Protein AF-K1PP61-F1 (afdb_monomer)

Organism: Magallana gigas (NCBI:txid29159)

Radius of gyration: 20.69 Å; Cα contacts (8 Å, |Δi|>4): 89; chains: 1; bounding box: 78×55×38 Å

Solvent-accessible surface area (backbone atoms only — not comparable to full-atom values): 9687 Å² total; per-residue (Å²): 142,82,86,80,78,85,80,79,80,76,92,74,83,92,71,83,52,88,58,49,61,60,56,69,69,55,78,74,72,46,98,93,46,79,80,86,87,80,89,86,78,63,92,48,82,70,41,48,58,53,51,51,51,52,50,51,47,38,72,69,54,80,42,80,94,59,85,86,86,51,72,68,56,52,52,50,48,19,65,56,58,19,40,95,85,48,82,72,66,98,77,71,60,77,62,45,66,58,20,34,71,44,30,58,27,52,76,70,74,41,77,60,54,68,77,57,44,54,51,49,51,50,37,52,53,47,43,53,49,54,52,52,53,54,49,54,52,51,54,50,53,52,55,55,57,60,67,70,67,75,83,124

Structure (mmCIF, N/CA/C/O backbone):
data_AF-K1PP61-F1
#
_entry.id   AF-K1PP61-F1
#
loop_
_atom_site.group_PDB
_atom_site.id
_atom_site.type_symbol
_atom_site.label_atom_id
_atom_site.label_alt_id
_atom_site.label_comp_id
_atom_site.label_asym_id
_atom_site.label_entity_id
_atom_site.label_seq_id
_atom_site.pdbx_PDB_ins_code
_atom_site.Cartn_x
_atom_site.Cartn_y
_atom_site.Cartn_z
_atom_site.occupancy
_atom_site.B_iso_or_equiv
_atom_site.auth_seq_id
_atom_site.auth_comp_id
_atom_site.auth_asym_id
_atom_site.auth_atom_id
_atom_site.pdbx_PDB_model_num
ATOM 1 N N . MET A 1 1 ? -33.887 41.206 0.320 1.00 40.81 1 MET A N 1
ATOM 2 C CA . MET A 1 1 ? -32.995 40.182 0.906 1.00 40.81 1 MET A CA 1
ATOM 3 C C . MET A 1 1 ? -33.702 38.842 0.826 1.00 40.81 1 MET A C 1
ATOM 5 O O . MET A 1 1 ? -34.726 38.738 1.470 1.00 40.81 1 MET A O 1
ATOM 9 N N . SER A 1 2 ? -33.185 37.881 0.050 1.00 37.81 2 SER A N 1
ATOM 10 C CA . SER A 1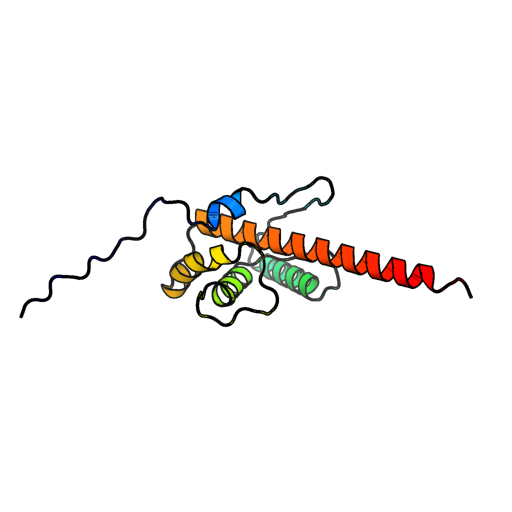 2 ? -33.476 36.438 0.167 1.00 37.81 2 SER A CA 1
ATOM 11 C C . SER A 1 2 ? -32.382 35.677 -0.589 1.00 37.81 2 SER A C 1
ATOM 13 O O . SER A 1 2 ? -32.338 35.719 -1.816 1.00 37.81 2 SER A O 1
ATOM 15 N N . LYS A 1 3 ? -31.447 35.041 0.130 1.00 38.72 3 LYS A N 1
ATOM 16 C CA . LYS A 1 3 ? -30.422 34.159 -0.456 1.00 38.72 3 LYS A CA 1
ATOM 17 C C . LYS A 1 3 ? -31.061 32.796 -0.730 1.00 38.72 3 LYS A C 1
ATOM 19 O O . LYS A 1 3 ? -31.388 32.083 0.212 1.00 38.72 3 LYS A O 1
ATOM 24 N N . ALA A 1 4 ? -31.228 32.442 -2.003 1.00 39.53 4 ALA A N 1
ATOM 25 C CA . ALA A 1 4 ? -31.628 31.098 -2.412 1.00 39.53 4 ALA A CA 1
ATOM 26 C C . ALA A 1 4 ? -30.452 30.115 -2.259 1.00 39.53 4 ALA A C 1
ATOM 28 O O . ALA A 1 4 ? -29.295 30.457 -2.510 1.00 39.53 4 ALA A O 1
ATOM 29 N N . GLY A 1 5 ? -30.773 28.919 -1.766 1.00 34.34 5 GLY A N 1
ATOM 30 C CA . GLY A 1 5 ? -29.860 27.972 -1.136 1.00 34.34 5 GLY A CA 1
ATOM 31 C C . GLY A 1 5 ? -28.752 27.397 -2.018 1.00 34.34 5 GLY A C 1
ATOM 32 O O . GLY A 1 5 ? -28.915 27.132 -3.209 1.00 34.34 5 GLY A O 1
ATOM 33 N N . LYS A 1 6 ? -27.609 27.135 -1.373 1.00 36.28 6 LYS A N 1
ATOM 34 C CA . LYS A 1 6 ? -26.536 26.295 -1.908 1.00 36.28 6 LYS A CA 1
ATOM 35 C C . LYS A 1 6 ? -27.061 24.868 -2.052 1.00 36.28 6 LYS A C 1
ATOM 37 O O . LYS A 1 6 ? -27.301 24.181 -1.064 1.00 36.28 6 LYS A O 1
ATOM 42 N N . ARG A 1 7 ? -27.199 24.425 -3.298 1.00 34.81 7 ARG A N 1
ATOM 43 C CA . ARG A 1 7 ? -27.424 23.028 -3.665 1.00 34.81 7 ARG A CA 1
ATOM 44 C C . ARG A 1 7 ? -26.203 22.216 -3.218 1.00 34.81 7 ARG A C 1
ATOM 46 O O . ARG A 1 7 ? -25.135 22.327 -3.817 1.00 34.81 7 ARG A O 1
ATOM 53 N N . VAL A 1 8 ? -26.349 21.442 -2.146 1.00 39.75 8 VAL A N 1
ATOM 54 C CA . VAL A 1 8 ? -25.378 20.412 -1.762 1.00 39.75 8 VAL A CA 1
ATOM 55 C C . VAL A 1 8 ? -25.426 19.349 -2.854 1.00 39.75 8 VAL A C 1
ATOM 57 O O . VAL A 1 8 ? -26.457 18.715 -3.072 1.00 39.75 8 VAL A O 1
ATOM 60 N N . LYS A 1 9 ? -24.336 19.212 -3.610 1.00 35.50 9 LYS A N 1
ATOM 61 C CA . LYS A 1 9 ? -24.192 18.136 -4.587 1.00 35.50 9 LYS A CA 1
ATOM 62 C C . LYS A 1 9 ? -23.874 16.870 -3.802 1.00 35.50 9 LYS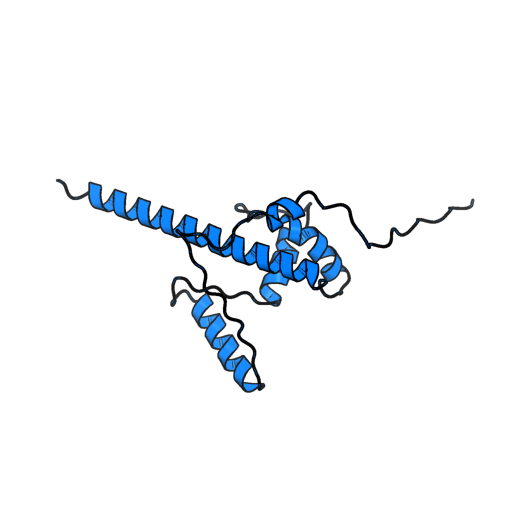 A C 1
ATOM 64 O O . LYS A 1 9 ? -22.759 16.721 -3.316 1.00 35.50 9 LYS A O 1
ATOM 69 N N . SER A 1 10 ? -24.878 16.008 -3.643 1.00 37.81 10 SER A N 1
ATOM 70 C CA . SER A 1 10 ? -24.708 14.666 -3.095 1.00 37.81 10 SER A CA 1
ATOM 71 C C . SER A 1 10 ? -23.651 13.935 -3.920 1.00 37.81 10 SER A C 1
ATOM 73 O O . SER A 1 10 ? -23.779 13.802 -5.141 1.00 37.81 10 SER A O 1
ATOM 75 N N . GLY A 1 11 ? -22.575 13.527 -3.255 1.00 46.34 11 GLY A N 1
ATOM 76 C CA . GLY A 1 11 ? -21.515 12.726 -3.840 1.00 46.34 11 GLY A CA 1
ATOM 77 C C . GLY A 1 11 ? -22.003 11.303 -4.051 1.00 46.34 11 GLY A C 1
ATOM 78 O O . GLY A 1 11 ? -21.856 10.458 -3.180 1.00 46.34 11 GLY A O 1
ATOM 79 N N . SER A 1 12 ? -22.589 11.036 -5.211 1.00 39.56 12 SER A N 1
ATOM 80 C CA . SER A 1 12 ? -22.778 9.675 -5.698 1.00 39.56 12 SER A CA 1
ATOM 81 C C . SER A 1 12 ? -22.914 9.676 -7.220 1.00 39.56 12 SER A C 1
ATOM 83 O O . SER A 1 12 ? -23.885 10.175 -7.780 1.00 39.56 12 SER A O 1
ATOM 85 N N . GLY A 1 13 ? -21.920 9.084 -7.889 1.00 38.28 13 GLY A N 1
ATOM 86 C CA . GLY A 1 13 ? -22.107 8.471 -9.203 1.00 38.28 13 GLY A CA 1
ATOM 87 C C . GLY A 1 13 ? -21.427 9.133 -10.404 1.00 38.28 13 GLY A C 1
ATOM 88 O O . GLY A 1 13 ? -21.892 10.138 -10.925 1.00 38.28 13 GLY A O 1
ATOM 89 N N . GLN A 1 14 ? -20.422 8.417 -10.918 1.00 41.84 14 GLN A N 1
ATOM 90 C CA . GLN A 1 14 ? -20.316 8.041 -12.336 1.00 41.84 14 GLN A CA 1
ATOM 91 C C . GLN A 1 14 ? -19.958 9.150 -13.338 1.00 41.84 14 GLN A C 1
ATOM 93 O O . GLN A 1 14 ? -20.782 9.699 -14.060 1.00 41.84 14 GLN A O 1
ATOM 98 N N . GLY A 1 15 ? -18.652 9.377 -13.437 1.00 39.31 15 GLY A N 1
ATOM 99 C CA . GLY A 1 15 ? -17.967 9.986 -14.572 1.00 39.31 15 GLY A CA 1
ATOM 100 C C . GLY A 1 15 ? -16.480 9.789 -14.321 1.00 39.31 15 GLY A C 1
ATOM 101 O O . GLY A 1 15 ? -15.928 10.510 -13.495 1.00 39.31 15 GLY A O 1
ATOM 102 N N . GLY A 1 16 ? -15.891 8.743 -14.916 1.00 54.03 16 GLY A N 1
ATOM 103 C CA . GLY A 1 16 ? -14.568 8.216 -14.557 1.00 54.03 16 GLY A CA 1
ATOM 104 C C . GLY A 1 16 ? -13.549 9.332 -14.368 1.00 54.03 16 GLY A C 1
ATOM 105 O O . GLY A 1 16 ? -13.215 10.049 -15.315 1.00 54.03 16 GLY A O 1
ATOM 106 N N . ALA A 1 17 ? -13.103 9.519 -13.128 1.00 71.44 17 ALA A N 1
ATOM 107 C CA . ALA A 1 17 ? -12.110 10.533 -12.835 1.00 71.44 17 ALA A CA 1
ATOM 108 C C . ALA A 1 17 ? -10.857 10.219 -13.664 1.00 71.44 17 ALA A C 1
ATOM 110 O O . ALA A 1 17 ? -10.505 9.053 -13.834 1.00 71.44 17 ALA A O 1
ATOM 111 N N . LYS A 1 18 ? -10.187 11.242 -14.207 1.00 86.12 18 LYS A N 1
ATOM 112 C CA . LYS A 1 18 ? -9.067 11.056 -15.154 1.00 86.12 18 LYS A CA 1
ATOM 113 C C . LYS A 1 18 ? -7.958 10.129 -14.628 1.00 86.12 18 LYS A C 1
ATOM 115 O O . LYS A 1 18 ? -7.251 9.528 -15.428 1.00 86.12 18 LYS A O 1
ATOM 120 N N . TRP A 1 19 ? -7.827 9.999 -13.307 1.00 91.50 19 TRP A N 1
ATOM 121 C CA . TRP A 1 19 ? -6.869 9.118 -12.638 1.00 91.50 19 TRP A CA 1
ATOM 122 C C . TRP A 1 19 ? -7.285 7.638 -12.600 1.00 91.50 19 TRP A C 1
ATOM 124 O O . TRP A 1 19 ? -6.431 6.760 -12.492 1.00 91.50 19 TRP A O 1
ATOM 134 N N . GLU A 1 20 ? -8.583 7.342 -12.694 1.00 93.81 20 GLU A N 1
ATOM 135 C CA . GLU A 1 20 ? -9.139 6.020 -12.402 1.00 93.81 20 GLU A CA 1
ATOM 136 C C . GLU A 1 20 ? -8.802 4.995 -13.484 1.00 93.81 20 GLU A C 1
ATOM 138 O O . GLU A 1 20 ? -8.280 3.926 -13.177 1.00 93.81 20 GLU A O 1
ATOM 143 N N . GLN A 1 21 ? -9.067 5.316 -14.754 1.00 94.38 21 GLN A N 1
ATOM 144 C CA . GLN A 1 21 ? -8.817 4.384 -15.859 1.00 94.38 21 GLN A CA 1
ATOM 145 C C . GLN A 1 21 ? -7.332 3.998 -15.982 1.00 94.38 21 GLN A C 1
ATOM 147 O O . GLN A 1 21 ? -7.053 2.803 -16.068 1.00 94.38 21 GLN A O 1
ATOM 152 N N . PRO A 1 22 ? -6.364 4.936 -15.899 1.00 95.19 22 PRO A N 1
ATOM 153 C CA . PRO A 1 22 ? -4.945 4.582 -15.868 1.00 95.19 22 PRO A CA 1
ATOM 154 C C . PRO A 1 22 ? -4.569 3.651 -14.707 1.00 95.19 22 PRO A C 1
ATOM 156 O O . PRO A 1 22 ? -3.835 2.690 -14.918 1.00 95.19 22 PRO A O 1
ATOM 159 N N . LEU A 1 23 ? -5.092 3.891 -13.497 1.00 96.31 23 LEU A N 1
ATOM 160 C CA . LEU A 1 23 ? -4.831 3.026 -12.342 1.00 96.31 23 LEU A CA 1
ATOM 161 C C . LEU A 1 23 ? -5.416 1.620 -12.544 1.00 96.31 23 LEU A C 1
ATOM 163 O O . LEU A 1 23 ? -4.789 0.618 -12.198 1.00 96.31 23 LEU A O 1
ATOM 167 N N . LEU A 1 24 ? -6.622 1.519 -13.109 1.00 94.75 24 LEU A N 1
ATOM 168 C CA . LEU A 1 24 ? -7.262 0.234 -13.393 1.00 94.75 24 LEU A CA 1
ATOM 169 C C . LEU A 1 24 ? -6.540 -0.538 -14.502 1.00 94.75 24 LEU A C 1
ATOM 171 O O . LEU A 1 24 ? -6.383 -1.749 -14.367 1.00 94.75 24 LEU A O 1
ATOM 175 N N . ALA A 1 25 ? -6.038 0.149 -15.526 1.00 95.31 25 ALA A N 1
ATOM 176 C CA . ALA A 1 25 ? -5.287 -0.456 -16.623 1.00 95.31 25 ALA A CA 1
ATOM 177 C C . ALA A 1 25 ? -3.856 -0.871 -16.238 1.00 95.31 25 ALA A C 1
ATOM 179 O O . ALA A 1 25 ? -3.290 -1.750 -16.880 1.00 95.31 25 ALA A O 1
ATOM 180 N N . ALA A 1 26 ? -3.265 -0.267 -15.200 1.00 95.31 26 ALA A N 1
ATOM 181 C CA . ALA A 1 26 ? -1.903 -0.579 -14.780 1.00 95.31 26 ALA A CA 1
ATOM 182 C C . ALA A 1 26 ? -1.749 -2.044 -14.332 1.00 95.31 26 ALA A C 1
ATOM 184 O O . ALA A 1 26 ? -2.512 -2.544 -13.492 1.00 95.31 26 ALA A O 1
ATOM 185 N N . THR A 1 27 ? -0.731 -2.711 -14.875 1.00 93.06 27 THR A N 1
ATOM 186 C CA . THR A 1 27 ? -0.432 -4.120 -14.618 1.00 93.06 27 THR A CA 1
ATOM 187 C C . THR A 1 27 ? 0.420 -4.270 -13.363 1.00 93.06 27 THR A C 1
ATOM 189 O O . THR A 1 27 ? 1.514 -3.711 -13.253 1.00 93.06 27 THR A O 1
ATOM 192 N N . PHE A 1 28 ? -0.073 -5.047 -12.401 1.00 91.62 28 PHE A N 1
ATOM 193 C CA . PHE A 1 28 ? 0.682 -5.350 -11.189 1.00 91.62 28 PHE A CA 1
ATOM 194 C C . PHE A 1 28 ? 1.617 -6.550 -11.391 1.00 91.62 28 PHE A C 1
ATOM 196 O O . PHE A 1 28 ? 2.817 -6.414 -11.176 1.00 91.62 28 PHE A O 1
ATOM 203 N N . ASP A 1 29 ? 1.104 -7.674 -11.886 1.00 87.88 29 ASP A N 1
ATOM 204 C CA . ASP A 1 29 ? 1.878 -8.903 -12.102 1.00 87.88 29 ASP A CA 1
ATOM 205 C C . ASP A 1 29 ? 2.372 -9.006 -13.554 1.00 87.88 29 ASP A C 1
ATOM 207 O O . ASP A 1 29 ? 1.576 -8.915 -14.489 1.00 87.88 29 ASP A O 1
ATOM 211 N N . GLU A 1 30 ? 3.682 -9.154 -13.745 1.00 88.56 30 GLU A N 1
ATOM 212 C CA . GLU A 1 30 ? 4.336 -9.221 -15.055 1.00 88.56 30 GLU A CA 1
ATOM 213 C C . GLU A 1 30 ? 5.317 -10.396 -15.117 1.00 88.56 30 GLU A C 1
ATOM 215 O O . GLU A 1 30 ? 5.847 -10.854 -14.109 1.00 88.56 30 GLU A O 1
ATOM 220 N N . GLU A 1 31 ? 5.632 -10.873 -16.321 1.00 86.00 31 GLU A N 1
ATOM 221 C CA . GLU A 1 31 ? 6.528 -12.025 -16.499 1.00 86.00 31 GLU A CA 1
ATOM 222 C C . GLU A 1 31 ? 7.903 -11.829 -15.831 1.00 86.00 31 GLU A C 1
ATOM 224 O O . GLU A 1 31 ? 8.438 -12.747 -15.209 1.00 86.00 31 GLU A O 1
ATOM 229 N N . SER A 1 32 ? 8.445 -10.610 -15.900 1.00 85.88 32 SER A N 1
ATOM 230 C CA . SER A 1 32 ? 9.742 -10.237 -15.322 1.00 85.88 32 SER A CA 1
ATOM 231 C C . SER A 1 32 ? 9.678 -9.866 -13.830 1.00 85.88 32 SER A C 1
ATOM 233 O O . SER A 1 32 ? 10.721 -9.731 -13.175 1.00 85.88 32 SER A O 1
ATOM 235 N N . TRP A 1 33 ? 8.471 -9.706 -13.276 1.00 90.50 33 TRP A N 1
ATOM 236 C CA . TRP A 1 33 ? 8.240 -9.278 -11.900 1.00 90.50 33 TRP A CA 1
ATOM 237 C C . TRP A 1 33 ? 6.951 -9.891 -11.343 1.00 90.50 33 TRP A C 1
ATOM 239 O O . TRP A 1 33 ? 5.853 -9.439 -11.661 1.00 90.50 33 TRP A O 1
ATOM 249 N N . LYS A 1 34 ? 7.101 -10.894 -10.472 1.00 89.31 34 LYS A N 1
ATOM 250 C CA . LYS A 1 34 ? 5.981 -11.602 -9.843 1.00 89.31 34 LYS A CA 1
ATOM 251 C C . LYS A 1 34 ? 5.813 -11.202 -8.387 1.00 89.31 34 LYS A C 1
ATOM 253 O O . LYS A 1 34 ? 6.787 -11.195 -7.630 1.00 89.31 34 LYS A O 1
ATOM 258 N N . ALA A 1 35 ? 4.574 -10.934 -7.993 1.00 90.25 35 ALA A N 1
ATOM 259 C CA . ALA A 1 35 ? 4.216 -10.646 -6.610 1.00 90.25 35 ALA A CA 1
ATOM 260 C C . ALA A 1 35 ? 3.708 -11.893 -5.878 1.00 90.25 35 ALA A C 1
ATOM 262 O O . ALA A 1 35 ? 3.035 -12.745 -6.454 1.00 90.25 35 ALA A O 1
ATOM 263 N N . ASN A 1 36 ? 3.956 -11.949 -4.571 1.00 91.62 36 ASN A N 1
ATOM 264 C CA . ASN A 1 36 ? 3.186 -12.775 -3.648 1.00 91.62 36 ASN A CA 1
ATOM 265 C C . ASN A 1 36 ? 2.440 -11.837 -2.695 1.00 91.62 36 ASN A C 1
ATOM 267 O O . ASN A 1 36 ? 3.062 -10.994 -2.050 1.00 91.62 36 ASN A O 1
ATOM 271 N N . VAL A 1 37 ? 1.116 -11.964 -2.638 1.00 92.31 37 VAL A N 1
ATOM 272 C CA . VAL A 1 37 ? 0.268 -11.181 -1.735 1.00 92.31 37 VAL A CA 1
ATOM 273 C C . VAL A 1 37 ? -0.411 -12.149 -0.784 1.00 92.31 37 VAL A C 1
ATOM 275 O O . VAL A 1 37 ? -1.140 -13.037 -1.219 1.00 92.31 37 VAL A O 1
ATOM 278 N N . THR A 1 38 ? -0.169 -11.967 0.511 1.00 93.12 38 THR A N 1
ATOM 279 C CA . THR A 1 38 ? -0.769 -12.773 1.574 1.00 93.12 38 THR A CA 1
ATOM 280 C C . THR A 1 38 ? -1.484 -11.848 2.548 1.00 93.12 38 THR A C 1
ATOM 282 O O . THR A 1 38 ? -0.907 -10.864 3.008 1.00 93.12 38 THR A O 1
ATOM 285 N N . PHE A 1 39 ? -2.739 -12.166 2.860 1.00 92.44 39 PHE A N 1
ATOM 286 C CA . PHE A 1 39 ? -3.481 -11.492 3.919 1.00 92.44 39 PHE A CA 1
ATOM 287 C C . PHE A 1 39 ? -3.164 -12.162 5.248 1.00 92.44 39 PHE A C 1
ATOM 289 O O . PHE A 1 39 ? -3.254 -13.382 5.368 1.00 92.44 39 PHE A O 1
ATOM 296 N N . VAL A 1 40 ? -2.808 -11.356 6.240 1.00 92.12 40 VAL A N 1
ATOM 297 C CA . VAL A 1 40 ? -2.563 -11.820 7.603 1.00 92.12 40 VAL A CA 1
ATOM 298 C C . VAL A 1 40 ? -3.640 -11.211 8.485 1.00 92.12 40 VAL A C 1
ATOM 300 O O . VAL A 1 40 ? -3.770 -9.990 8.553 1.00 92.12 40 VAL A O 1
ATOM 303 N N . VAL A 1 41 ? -4.443 -12.067 9.109 1.00 90.81 41 VAL A N 1
ATOM 304 C CA . VAL A 1 41 ? -5.563 -11.677 9.967 1.00 90.81 41 VAL A CA 1
ATOM 305 C C . VAL A 1 41 ? -5.439 -12.474 11.257 1.00 90.81 41 VAL A C 1
ATOM 307 O O . VAL A 1 41 ? -5.303 -13.694 11.200 1.00 90.81 41 VAL A O 1
ATOM 310 N N . GLY A 1 42 ? -5.443 -11.786 12.398 1.00 93.38 42 GLY A N 1
ATOM 311 C CA . GLY A 1 42 ? -5.448 -12.441 13.703 1.00 93.38 42 GLY A CA 1
ATOM 312 C C . GLY A 1 42 ? -6.807 -13.075 13.985 1.00 93.38 42 GLY A C 1
ATOM 313 O O . GLY A 1 42 ? -7.840 -12.456 13.729 1.00 93.38 42 GLY A O 1
ATOM 314 N N . GLU A 1 43 ? -6.813 -14.300 14.504 1.00 95.56 43 GLU A N 1
ATOM 315 C CA . GLU A 1 43 ? -8.025 -14.973 14.982 1.00 95.56 43 GLU A CA 1
ATOM 316 C C . GLU A 1 43 ? -8.287 -14.619 16.454 1.00 95.56 43 GLU A C 1
ATOM 318 O O . GLU A 1 43 ? -9.436 -14.515 16.886 1.00 95.56 43 GLU A O 1
ATOM 323 N N . LYS A 1 44 ? -7.213 -14.402 17.224 1.00 96.00 44 LYS A N 1
ATOM 324 C CA . LYS A 1 44 ? -7.240 -14.103 18.660 1.00 96.00 44 LYS A CA 1
ATOM 325 C C . LYS A 1 44 ? -6.429 -12.843 18.984 1.00 96.00 44 LYS A C 1
ATOM 327 O O . LYS A 1 44 ? -5.541 -12.479 18.212 1.00 96.00 44 LYS A O 1
ATOM 332 N N . PRO A 1 45 ? -6.681 -12.175 20.127 1.00 93.25 45 PRO A N 1
ATOM 333 C CA . PRO A 1 45 ? -5.939 -10.975 20.522 1.00 93.25 45 PRO A CA 1
ATOM 334 C C . PRO A 1 45 ? -4.413 -11.152 20.520 1.00 93.25 45 PRO A C 1
ATOM 336 O O . PRO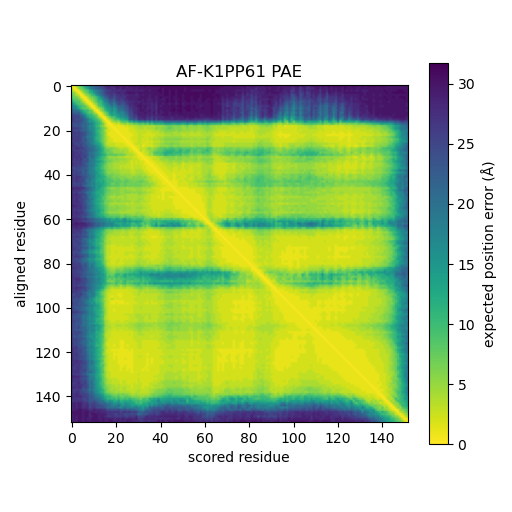 A 1 45 ? -3.684 -10.242 20.131 1.00 93.25 45 PRO A O 1
ATOM 339 N N . GLU A 1 46 ? -3.920 -12.331 20.902 1.00 94.38 46 GLU A N 1
ATOM 340 C CA . GLU A 1 46 ? -2.489 -12.634 20.961 1.00 94.38 46 GLU A CA 1
ATOM 341 C C . GLU A 1 46 ? -1.838 -12.663 19.569 1.00 94.38 46 GLU A C 1
ATOM 343 O O . GLU A 1 46 ? -0.662 -12.322 19.435 1.00 94.38 46 GLU A O 1
ATOM 348 N N . ASP A 1 47 ? -2.598 -13.003 18.523 1.00 96.00 47 ASP A N 1
ATOM 349 C CA . ASP A 1 47 ? -2.096 -13.057 17.146 1.00 96.00 47 ASP A CA 1
ATOM 350 C C . ASP A 1 47 ? -1.619 -11.684 16.671 1.00 96.00 47 ASP A C 1
ATOM 352 O O . ASP A 1 47 ? -0.619 -11.584 15.961 1.00 96.00 47 ASP A O 1
ATOM 356 N N . TYR A 1 48 ? -2.275 -10.612 17.119 1.00 93.69 48 TYR A N 1
ATOM 357 C CA . TYR A 1 48 ? -1.899 -9.247 16.761 1.00 93.69 48 TYR A CA 1
ATOM 358 C C . TYR A 1 48 ? -0.523 -8.858 17.303 1.00 93.69 48 TYR A C 1
ATOM 360 O O . TYR A 1 48 ? 0.209 -8.147 16.623 1.00 93.69 48 TYR A O 1
ATOM 368 N N . THR A 1 49 ? -0.104 -9.417 18.444 1.00 95.06 49 THR A N 1
ATOM 369 C CA . THR A 1 49 ? 1.268 -9.219 18.943 1.00 95.06 49 THR A CA 1
ATOM 370 C C . THR A 1 49 ? 2.290 -9.791 17.955 1.00 95.06 49 THR A C 1
ATOM 372 O O . THR A 1 49 ?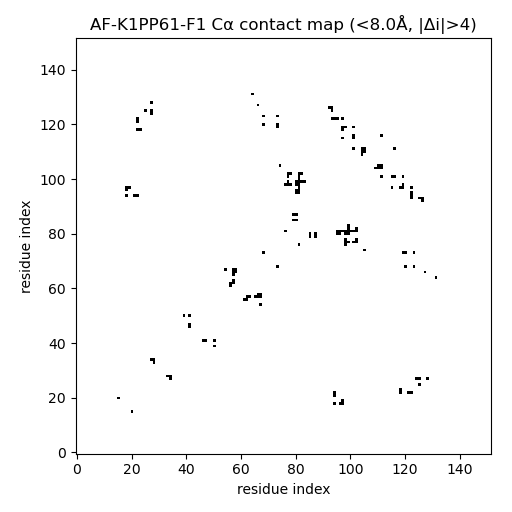 3.309 -9.163 17.666 1.00 95.06 49 THR A O 1
ATOM 375 N N . TRP A 1 50 ? 2.016 -10.967 17.383 1.00 94.06 50 TRP A N 1
ATOM 376 C CA . TRP A 1 50 ? 2.892 -11.584 16.384 1.00 94.06 50 TRP A CA 1
ATOM 377 C C . TRP A 1 50 ? 2.855 -10.853 15.040 1.00 94.06 50 TRP A C 1
ATOM 379 O O . TRP A 1 50 ? 3.895 -10.713 14.395 1.00 94.06 50 TRP A O 1
ATOM 389 N N . ILE A 1 51 ? 1.685 -10.356 14.634 1.00 94.31 51 ILE A N 1
ATOM 390 C CA . ILE A 1 51 ? 1.517 -9.539 13.424 1.00 94.31 51 ILE A CA 1
ATOM 391 C C . ILE A 1 51 ? 2.316 -8.236 13.543 1.00 94.31 51 ILE A C 1
ATOM 393 O O . ILE A 1 51 ? 3.027 -7.872 12.603 1.00 94.31 51 ILE A O 1
ATOM 397 N N . ASP A 1 52 ? 2.282 -7.583 14.704 1.00 92.44 52 ASP A N 1
ATOM 398 C CA . ASP A 1 52 ? 3.050 -6.366 14.968 1.00 92.44 52 ASP A CA 1
ATOM 399 C C . ASP A 1 52 ? 4.561 -6.631 14.914 1.00 92.44 52 ASP A C 1
ATOM 401 O O . ASP A 1 52 ? 5.304 -5.890 14.264 1.00 92.44 52 ASP A O 1
ATOM 405 N N . ILE A 1 53 ? 5.031 -7.729 15.520 1.00 92.50 53 ILE A N 1
ATOM 406 C CA . ILE A 1 53 ? 6.444 -8.143 15.460 1.00 92.50 53 ILE A CA 1
ATOM 407 C C . ILE A 1 53 ? 6.873 -8.447 14.018 1.00 92.50 53 ILE A C 1
ATOM 409 O O . ILE A 1 53 ? 7.963 -8.043 13.594 1.00 92.50 53 ILE A O 1
ATOM 413 N N . LEU A 1 54 ? 6.030 -9.138 13.244 1.00 91.44 54 LEU A N 1
ATOM 414 C CA . LEU A 1 54 ? 6.276 -9.400 11.826 1.00 91.44 54 LEU A CA 1
ATOM 415 C C . LEU A 1 54 ? 6.408 -8.082 11.054 1.00 91.44 54 LEU A C 1
ATOM 417 O O . LEU A 1 54 ? 7.368 -7.903 10.299 1.00 91.44 54 LEU A O 1
ATOM 421 N N . GLY A 1 55 ? 5.491 -7.142 11.290 1.00 91.19 55 GLY A N 1
ATOM 422 C CA . GLY A 1 55 ? 5.514 -5.822 10.674 1.00 91.19 55 GLY A CA 1
ATOM 423 C C . GLY A 1 55 ? 6.780 -5.034 11.008 1.00 91.19 55 GLY A C 1
ATOM 424 O O . GLY A 1 55 ? 7.449 -4.528 10.104 1.00 91.19 55 GLY A O 1
ATOM 425 N N . ALA A 1 56 ? 7.168 -5.005 12.284 1.00 90.38 56 ALA A N 1
ATOM 426 C CA . ALA A 1 56 ? 8.390 -4.353 12.750 1.00 90.38 56 ALA A CA 1
ATOM 427 C C . ALA A 1 56 ? 9.656 -4.980 12.140 1.00 90.38 56 ALA A C 1
ATOM 429 O O . ALA A 1 56 ? 10.575 -4.266 11.738 1.00 90.38 56 ALA A O 1
ATOM 430 N N . THR A 1 57 ? 9.690 -6.308 12.000 1.00 90.81 57 THR A N 1
ATOM 431 C CA . THR A 1 57 ? 10.819 -7.030 11.390 1.00 90.81 57 THR A CA 1
ATOM 432 C C . THR A 1 57 ? 10.983 -6.685 9.909 1.00 90.81 57 THR A C 1
ATOM 434 O O . THR A 1 57 ? 12.107 -6.529 9.425 1.00 90.81 57 THR A O 1
ATOM 437 N N . ILE A 1 58 ? 9.871 -6.543 9.181 1.00 90.56 58 ILE A N 1
ATOM 438 C CA . ILE A 1 58 ? 9.886 -6.106 7.780 1.00 90.56 58 ILE A CA 1
ATOM 439 C C . ILE A 1 58 ? 10.354 -4.647 7.692 1.00 90.56 58 ILE A C 1
ATOM 441 O O . ILE A 1 58 ? 11.233 -4.336 6.889 1.00 90.56 58 ILE A O 1
ATOM 445 N N . ALA A 1 59 ? 9.837 -3.768 8.555 1.00 86.44 59 ALA A N 1
ATOM 446 C CA . ALA A 1 59 ? 10.208 -2.352 8.592 1.00 86.44 59 ALA A CA 1
ATOM 447 C C . ALA A 1 59 ? 11.690 -2.117 8.940 1.00 86.44 59 ALA A C 1
ATOM 449 O O . ALA A 1 59 ? 12.308 -1.203 8.398 1.00 86.44 59 ALA A O 1
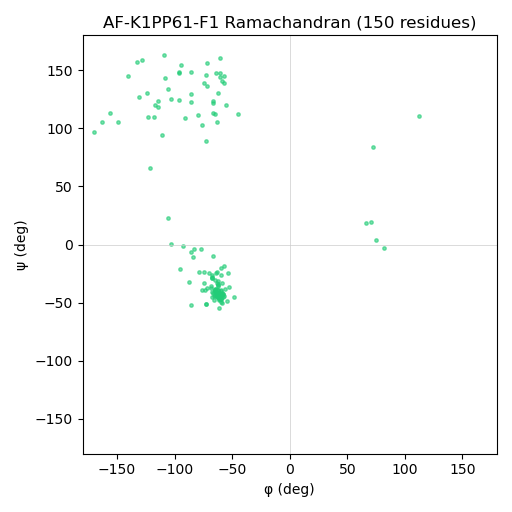ATOM 450 N N . ALA A 1 60 ? 12.289 -2.966 9.783 1.00 87.31 60 ALA A N 1
ATOM 451 C CA . ALA A 1 60 ? 13.713 -2.914 10.120 1.00 87.31 60 ALA A CA 1
ATOM 452 C C . ALA A 1 60 ? 14.643 -3.245 8.933 1.00 87.31 60 ALA A C 1
ATOM 454 O O . ALA A 1 60 ? 15.859 -3.081 9.031 1.00 87.31 60 ALA A O 1
ATOM 455 N N . GLY A 1 61 ? 14.103 -3.737 7.811 1.00 80.75 61 GLY A N 1
ATOM 456 C CA . GLY A 1 61 ? 14.866 -3.997 6.588 1.00 80.75 61 GLY A CA 1
ATOM 457 C C . GLY A 1 61 ? 15.757 -5.243 6.642 1.00 80.75 61 GLY A C 1
ATOM 458 O O . GLY A 1 61 ? 16.465 -5.533 5.676 1.00 80.75 61 GLY A O 1
ATOM 459 N N . SER A 1 62 ? 15.709 -6.024 7.728 1.00 72.88 62 SER A N 1
ATOM 460 C CA . SER A 1 62 ? 16.463 -7.281 7.859 1.00 72.88 62 SER A CA 1
ATOM 461 C C . SER A 1 62 ? 16.012 -8.340 6.845 1.00 72.88 62 SER A C 1
ATOM 463 O O . SER A 1 62 ? 16.780 -9.229 6.479 1.00 72.88 62 SER A O 1
ATOM 465 N N . ARG A 1 63 ? 14.768 -8.239 6.361 1.00 68.25 63 ARG A N 1
ATOM 466 C CA . ARG A 1 63 ? 14.210 -9.070 5.290 1.00 68.25 63 ARG A CA 1
ATOM 467 C C . ARG A 1 63 ? 14.008 -8.214 4.041 1.00 68.25 63 ARG A C 1
ATOM 469 O O . ARG A 1 63 ? 12.981 -7.563 3.875 1.00 68.25 63 ARG A O 1
ATOM 476 N N . ARG A 1 64 ? 15.006 -8.221 3.152 1.00 70.06 64 ARG A N 1
ATOM 477 C CA . ARG A 1 64 ? 14.902 -7.593 1.825 1.00 70.06 64 ARG A CA 1
ATOM 478 C C . ARG A 1 64 ? 13.708 -8.217 1.085 1.00 70.06 64 ARG A C 1
ATOM 480 O O . ARG A 1 64 ? 13.479 -9.415 1.223 1.00 70.06 64 ARG A O 1
ATOM 487 N N . LEU A 1 65 ? 12.995 -7.423 0.283 1.00 82.88 65 LEU A N 1
ATOM 488 C CA . LEU A 1 65 ? 11.867 -7.825 -0.585 1.00 82.88 65 LEU A CA 1
ATOM 489 C C . LEU A 1 65 ? 10.481 -7.963 0.065 1.00 82.88 65 LEU A C 1
ATOM 491 O O . LEU A 1 65 ? 9.521 -8.216 -0.657 1.00 82.88 65 LEU A O 1
ATOM 495 N N . PHE A 1 66 ? 10.341 -7.774 1.377 1.00 89.62 66 PHE A N 1
ATOM 496 C CA . PHE A 1 66 ? 9.022 -7.760 2.012 1.00 89.62 66 PHE A CA 1
ATOM 497 C C . PHE A 1 66 ? 8.503 -6.333 2.169 1.00 89.62 66 PHE A C 1
ATOM 499 O O . PHE A 1 66 ? 9.261 -5.381 2.349 1.00 89.62 66 PHE A O 1
ATOM 506 N N . SER A 1 67 ? 7.188 -6.177 2.085 1.00 91.75 67 SER A N 1
ATOM 507 C CA . SER A 1 67 ? 6.493 -4.918 2.329 1.00 91.75 67 SER A CA 1
ATOM 508 C C . SER A 1 67 ? 5.211 -5.208 3.090 1.00 91.75 67 SER A C 1
ATOM 510 O O . SER A 1 67 ? 4.577 -6.238 2.873 1.00 91.75 67 SER A O 1
ATOM 512 N N . VAL A 1 68 ? 4.844 -4.295 3.982 1.00 92.94 68 VAL A N 1
ATOM 513 C CA . VAL A 1 68 ? 3.582 -4.334 4.723 1.00 92.94 68 VAL A CA 1
ATOM 514 C C . VAL A 1 68 ? 2.684 -3.239 4.172 1.00 92.94 68 VAL A C 1
ATOM 516 O O . VAL A 1 68 ? 3.168 -2.169 3.803 1.00 92.94 68 VAL A O 1
ATOM 519 N N . ILE A 1 69 ? 1.390 -3.532 4.098 1.00 94.44 69 ILE A N 1
ATOM 520 C CA . ILE A 1 69 ? 0.342 -2.551 3.833 1.00 94.44 69 ILE A CA 1
ATOM 521 C C . ILE A 1 69 ? -0.635 -2.647 5.002 1.00 94.44 69 ILE A C 1
ATOM 523 O O . ILE A 1 69 ? -1.338 -3.648 5.125 1.00 94.44 69 ILE A O 1
ATOM 527 N N . SER A 1 70 ? -0.664 -1.627 5.859 1.00 93.25 70 SER A N 1
ATOM 528 C CA . SER A 1 70 ? -1.640 -1.513 6.951 1.00 93.25 70 SER A CA 1
ATOM 529 C C . SER A 1 70 ? -2.655 -0.396 6.689 1.00 93.25 70 SER A C 1
ATOM 531 O O . SER A 1 70 ? -2.423 0.488 5.855 1.00 93.25 70 SER A O 1
ATOM 533 N N . LYS A 1 71 ? -3.783 -0.413 7.411 1.00 92.25 71 LYS A N 1
ATOM 534 C CA . LYS A 1 71 ? -4.796 0.652 7.331 1.00 92.25 71 LYS A CA 1
ATOM 535 C C . LYS A 1 71 ? -4.185 2.002 7.713 1.00 92.25 71 LYS A C 1
ATOM 537 O O . LYS A 1 71 ? -4.349 2.978 6.989 1.00 92.25 71 LYS A O 1
ATOM 542 N N . GLU A 1 72 ? -3.402 2.029 8.784 1.00 92.50 72 GLU A N 1
ATOM 543 C CA . GLU A 1 72 ? -2.733 3.222 9.309 1.00 92.50 72 GLU A CA 1
ATOM 544 C C . GLU A 1 72 ? -1.755 3.808 8.282 1.00 92.50 72 GLU A C 1
ATOM 546 O O . GLU A 1 72 ? -1.713 5.023 8.086 1.00 92.50 72 GLU A O 1
ATOM 551 N N . GLN A 1 73 ? -1.001 2.952 7.581 1.00 93.75 73 GLN A N 1
ATOM 552 C CA . GLN A 1 73 ? -0.081 3.379 6.524 1.00 93.75 73 GLN A CA 1
ATOM 553 C C . GLN A 1 73 ? -0.820 3.985 5.330 1.00 93.75 73 GLN A C 1
ATOM 555 O O . GLN A 1 73 ? -0.409 5.029 4.824 1.00 93.75 73 GLN A O 1
ATOM 560 N N . LEU A 1 74 ? -1.915 3.356 4.891 1.00 96.38 74 LEU A N 1
ATOM 561 C CA . LEU A 1 74 ? -2.734 3.880 3.799 1.00 96.38 74 LEU A CA 1
ATOM 562 C C . LEU A 1 74 ? -3.366 5.225 4.172 1.00 96.38 74 LEU A C 1
ATOM 564 O O . LEU A 1 74 ? -3.338 6.159 3.375 1.00 96.38 74 LEU A O 1
ATOM 568 N N . GLU A 1 75 ? -3.896 5.363 5.388 1.00 96.19 75 GLU A N 1
ATOM 569 C CA . GLU A 1 75 ? -4.476 6.623 5.860 1.00 96.19 75 GLU A CA 1
ATOM 570 C C . GLU A 1 75 ? -3.436 7.740 5.992 1.00 96.19 75 GLU A C 1
ATOM 572 O O . GLU A 1 75 ? -3.723 8.892 5.656 1.00 96.19 75 GLU A O 1
ATOM 577 N N . ALA A 1 76 ? -2.224 7.425 6.459 1.00 94.38 76 ALA A N 1
ATOM 578 C CA . ALA A 1 76 ? -1.122 8.381 6.514 1.00 94.38 76 ALA A CA 1
ATOM 579 C C . ALA A 1 76 ? -0.735 8.871 5.110 1.00 94.38 76 ALA A C 1
ATOM 581 O O . ALA A 1 76 ? -0.619 10.076 4.885 1.00 94.38 76 ALA A O 1
ATOM 582 N N . GLU A 1 77 ? -0.628 7.955 4.148 1.00 94.56 77 GLU A N 1
ATOM 583 C CA . GLU A 1 77 ? -0.315 8.275 2.753 1.00 94.56 77 GLU A CA 1
ATOM 584 C C . GLU A 1 77 ? -1.429 9.104 2.095 1.00 94.56 77 GLU A C 1
ATOM 586 O O . GLU A 1 77 ? -1.155 10.074 1.389 1.00 94.56 77 GLU A O 1
ATOM 591 N N . VAL A 1 78 ? -2.698 8.812 2.400 1.00 96.50 78 VAL A N 1
ATOM 592 C CA . VAL A 1 78 ? -3.840 9.636 1.973 1.00 96.50 78 VAL A CA 1
ATOM 593 C C . VAL A 1 78 ? -3.771 11.047 2.562 1.00 96.50 78 VAL A C 1
ATOM 595 O O . VAL A 1 78 ? -4.053 12.020 1.860 1.00 96.50 78 VAL A O 1
ATOM 598 N N . LYS A 1 79 ? -3.384 11.193 3.834 1.00 94.19 79 LYS A N 1
ATOM 599 C CA . LYS A 1 79 ? -3.227 12.509 4.472 1.00 94.19 79 LYS A CA 1
ATOM 600 C C . LYS A 1 79 ? -2.096 13.319 3.835 1.00 94.19 79 LYS A C 1
ATOM 602 O O . LYS A 1 79 ? -2.263 14.527 3.663 1.00 94.19 79 LYS A O 1
ATOM 607 N N . GLU A 1 80 ? -0.992 12.669 3.476 1.00 93.25 80 GLU A N 1
ATOM 608 C CA . GLU A 1 80 ? 0.169 13.303 2.844 1.00 93.25 80 GLU A CA 1
ATOM 609 C C . GLU A 1 80 ? -0.106 13.697 1.383 1.00 93.25 80 GLU A C 1
ATOM 611 O O . GLU A 1 80 ? 0.103 14.849 0.997 1.00 93.25 80 GLU A O 1
ATOM 616 N N . LEU A 1 81 ? -0.606 12.762 0.571 1.00 94.31 81 LEU A N 1
ATOM 617 C CA . LEU A 1 81 ? -0.709 12.916 -0.885 1.00 94.31 81 LEU A CA 1
ATOM 618 C C . LEU A 1 81 ? -2.077 13.416 -1.357 1.00 94.31 81 LEU A C 1
ATOM 620 O O . LEU A 1 81 ? -2.190 13.959 -2.455 1.00 94.31 81 LEU A O 1
ATOM 624 N N . GLY A 1 82 ? -3.119 13.260 -0.541 1.00 92.94 82 GLY A N 1
ATOM 625 C CA . GLY A 1 82 ? -4.494 13.580 -0.917 1.00 92.94 82 GLY A CA 1
ATOM 626 C C . GLY A 1 82 ? -4.833 15.068 -0.900 1.00 92.94 82 GLY A C 1
ATOM 627 O O . GLY A 1 82 ? -5.955 15.423 -1.245 1.00 92.94 82 GLY A O 1
ATOM 628 N N . ASN A 1 83 ? -3.914 15.952 -0.487 1.00 90.00 83 ASN A N 1
ATOM 629 C CA . ASN A 1 83 ? -4.122 17.399 -0.552 1.00 90.00 83 ASN A CA 1
ATOM 630 C C . ASN A 1 83 ? -3.609 17.958 -1.895 1.00 90.00 83 ASN A C 1
ATOM 632 O O . ASN A 1 83 ? -2.394 18.113 -2.054 1.00 90.00 83 ASN A O 1
ATOM 636 N N . PRO A 1 84 ? -4.486 18.380 -2.830 1.00 81.69 84 PRO A N 1
ATOM 637 C CA . PRO A 1 84 ? -4.060 18.878 -4.142 1.00 81.69 84 PRO A CA 1
ATOM 638 C C . PRO A 1 84 ? -3.210 20.153 -4.057 1.00 81.69 84 PRO A C 1
ATOM 640 O O . PRO A 1 84 ? -2.446 20.461 -4.970 1.00 81.69 84 PRO A O 1
ATOM 643 N N . LYS A 1 85 ? -3.353 20.906 -2.958 1.00 81.44 85 LYS A N 1
ATOM 644 C CA . LYS A 1 85 ? -2.617 22.146 -2.669 1.00 81.44 85 LYS A CA 1
ATOM 645 C C . LYS A 1 85 ? -1.488 21.943 -1.652 1.00 81.44 85 LYS A C 1
ATOM 647 O O . LYS A 1 85 ? -0.835 22.912 -1.268 1.00 81.44 85 LYS A O 1
ATOM 652 N N . GLY A 1 86 ? -1.297 20.715 -1.173 1.00 81.12 86 GLY A N 1
ATOM 653 C CA . GLY A 1 86 ? -0.242 20.369 -0.232 1.00 81.12 86 GLY A CA 1
ATOM 654 C C . GLY A 1 86 ? 1.131 20.390 -0.896 1.00 81.12 86 GLY A C 1
ATOM 655 O O . GLY A 1 86 ? 1.260 20.229 -2.111 1.00 81.12 86 GLY A O 1
ATOM 656 N N . LYS A 1 87 ? 2.180 20.570 -0.088 1.00 81.81 87 LYS A N 1
ATOM 657 C CA . LYS A 1 87 ? 3.542 20.299 -0.554 1.00 81.81 87 LYS A CA 1
ATOM 658 C C . LYS A 1 87 ? 3.662 18.801 -0.801 1.00 81.81 87 LYS A C 1
ATOM 660 O O . LYS A 1 87 ? 3.459 18.018 0.119 1.00 81.81 87 LYS A O 1
ATOM 665 N N . LYS A 1 88 ? 3.996 18.429 -2.032 1.00 81.44 88 LYS A N 1
ATOM 666 C CA . LYS A 1 88 ? 4.244 17.037 -2.402 1.00 81.44 88 LYS A CA 1
ATOM 667 C C . LYS A 1 88 ? 5.704 16.668 -2.110 1.00 81.44 88 LYS A C 1
ATOM 669 O O . LYS A 1 88 ? 6.571 17.545 -2.218 1.00 81.44 88 LYS A O 1
ATOM 674 N N . PRO A 1 89 ? 5.993 15.406 -1.755 1.00 84.25 89 PRO A 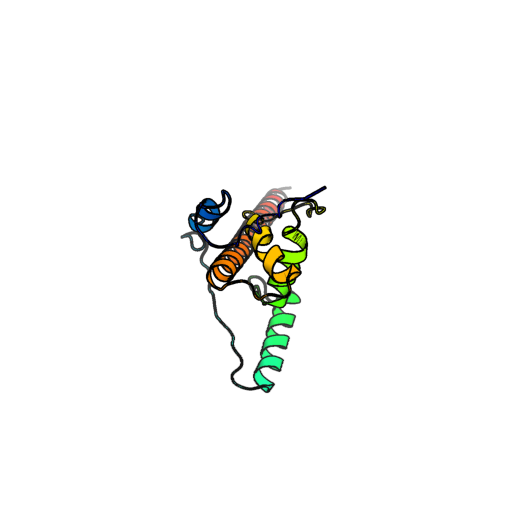N 1
ATOM 675 C CA . PRO A 1 89 ? 7.367 14.927 -1.658 1.00 84.25 89 PRO A CA 1
ATOM 676 C C . PRO A 1 89 ? 8.084 15.040 -3.013 1.00 84.25 89 PRO A C 1
ATOM 678 O O . PRO A 1 89 ? 7.454 15.153 -4.064 1.00 84.25 89 PRO A O 1
ATOM 681 N N . LYS A 1 90 ? 9.426 15.024 -2.994 1.00 81.31 90 LYS A N 1
ATOM 682 C CA . LYS A 1 90 ? 10.250 15.122 -4.219 1.00 81.31 90 LYS A CA 1
ATOM 683 C C . LYS A 1 90 ? 9.962 13.994 -5.208 1.00 81.31 90 LYS A C 1
ATOM 685 O O . LYS A 1 90 ? 10.065 14.197 -6.412 1.00 81.31 90 LYS A O 1
ATOM 690 N N . GLU A 1 91 ? 9.627 12.822 -4.685 1.00 85.81 91 GLU A N 1
ATOM 691 C CA . GLU A 1 91 ? 9.259 11.649 -5.460 1.00 85.81 91 GLU A CA 1
ATOM 692 C C . GLU A 1 91 ? 7.824 11.281 -5.095 1.00 85.81 91 GLU A C 1
ATOM 694 O O . GLU A 1 91 ? 7.540 10.891 -3.965 1.00 85.81 91 GLU A O 1
ATOM 699 N N . VAL A 1 92 ? 6.913 11.488 -6.044 1.00 90.12 92 VAL A N 1
ATOM 700 C CA . VAL A 1 92 ? 5.491 11.190 -5.877 1.00 90.12 92 VAL A CA 1
ATOM 701 C C . VAL A 1 92 ? 5.198 9.888 -6.616 1.00 90.12 92 VAL A C 1
ATOM 703 O O . VAL A 1 92 ? 5.496 9.812 -7.812 1.00 90.12 92 VAL A O 1
ATOM 706 N N . PRO A 1 93 ? 4.622 8.872 -5.954 1.00 93.62 93 PRO A N 1
ATOM 707 C CA . PRO A 1 93 ? 4.263 7.632 -6.625 1.00 93.62 93 PRO A CA 1
ATOM 708 C C . PRO A 1 93 ? 3.243 7.862 -7.749 1.00 93.62 93 PRO A C 1
ATOM 710 O O . PRO A 1 93 ? 2.379 8.740 -7.669 1.00 93.62 93 PRO A O 1
ATOM 713 N N . GLN A 1 94 ? 3.321 7.055 -8.806 1.00 93.62 94 GLN A N 1
ATOM 714 C CA . GLN A 1 94 ? 2.348 7.095 -9.896 1.00 93.62 94 GLN A CA 1
ATOM 715 C C . GLN A 1 94 ? 0.937 6.787 -9.368 1.00 93.62 94 GLN A C 1
ATOM 717 O O . GLN A 1 94 ? 0.776 5.940 -8.492 1.00 93.62 94 GLN A O 1
ATOM 722 N N . HIS A 1 95 ? -0.084 7.442 -9.928 1.00 95.31 95 HIS A N 1
ATOM 723 C CA . HIS A 1 95 ? -1.494 7.281 -9.548 1.00 95.31 95 HIS A CA 1
ATOM 724 C C . HIS A 1 95 ? -1.858 7.764 -8.131 1.00 95.31 95 HIS A C 1
ATOM 726 O O . HIS A 1 95 ? -2.912 7.379 -7.618 1.00 95.31 95 HIS A O 1
ATOM 732 N N . PHE A 1 96 ? -1.034 8.613 -7.499 1.00 94.75 96 PHE A N 1
ATOM 733 C CA . PHE A 1 96 ? -1.316 9.191 -6.174 1.00 94.75 96 PHE A CA 1
ATOM 734 C C . PHE A 1 96 ? -2.641 9.968 -6.112 1.00 94.75 96 PHE A C 1
ATOM 736 O O . PHE A 1 96 ? -3.170 10.195 -5.029 1.00 94.75 96 PHE A O 1
ATOM 743 N N . GLU A 1 97 ? -3.206 10.372 -7.251 1.00 94.81 97 GLU A N 1
ATOM 744 C CA . GLU A 1 97 ? -4.473 11.099 -7.332 1.00 94.81 97 GLU A CA 1
ATOM 745 C C . GLU A 1 97 ? -5.653 10.317 -6.726 1.00 94.81 97 GLU A C 1
ATOM 747 O O . GLU A 1 97 ? -6.646 10.926 -6.333 1.00 94.81 97 GLU A O 1
ATOM 752 N N . VAL A 1 98 ? -5.545 8.988 -6.573 1.00 96.19 98 VAL A N 1
ATOM 753 C CA . VAL A 1 98 ? -6.522 8.180 -5.814 1.00 96.19 98 VAL A CA 1
ATOM 754 C C . VAL A 1 98 ? -6.628 8.614 -4.346 1.00 96.19 98 VAL A C 1
ATOM 756 O O . VAL A 1 98 ? -7.684 8.452 -3.732 1.00 96.19 98 VAL A O 1
ATOM 759 N N . CYS A 1 99 ? -5.573 9.208 -3.780 1.00 96.31 99 CYS A N 1
ATOM 760 C CA . CYS A 1 99 ? -5.568 9.716 -2.413 1.00 96.31 99 CYS A CA 1
ATOM 761 C C . CYS A 1 99 ? -6.504 10.919 -2.236 1.00 96.31 99 CYS A C 1
ATOM 763 O O . CYS A 1 99 ? -7.033 11.108 -1.145 1.00 96.31 99 CYS A O 1
ATOM 765 N N . GLU A 1 100 ? -6.756 11.715 -3.281 1.00 95.25 100 GLU A N 1
ATOM 766 C CA . GLU A 1 100 ? -7.612 12.907 -3.193 1.00 95.25 100 GLU A CA 1
ATOM 767 C C . GLU A 1 100 ? -9.063 12.570 -2.794 1.00 95.25 100 GLU A C 1
ATOM 769 O O . GLU A 1 100 ? -9.534 13.092 -1.780 1.00 95.25 100 GLU A O 1
ATOM 774 N N . PRO A 1 101 ? -9.792 11.674 -3.495 1.00 95.44 101 PRO A N 1
ATOM 775 C CA . PRO A 1 101 ? -11.130 11.272 -3.067 1.00 95.44 101 PRO A CA 1
ATOM 776 C C . PRO A 1 101 ? -11.124 10.467 -1.761 1.00 95.44 101 PRO A C 1
ATOM 778 O O . PRO A 1 101 ? -12.090 10.554 -1.008 1.00 95.44 101 PRO A O 1
ATOM 781 N N . CYS A 1 102 ? -10.054 9.722 -1.447 1.00 96.88 102 CYS A N 1
ATOM 782 C CA . CYS A 1 102 ? -9.938 9.031 -0.155 1.00 96.88 102 CYS A CA 1
ATOM 783 C C . CYS A 1 102 ? -9.876 10.028 1.006 1.00 96.88 102 CYS A C 1
ATOM 785 O O . CYS A 1 102 ? -10.508 9.823 2.0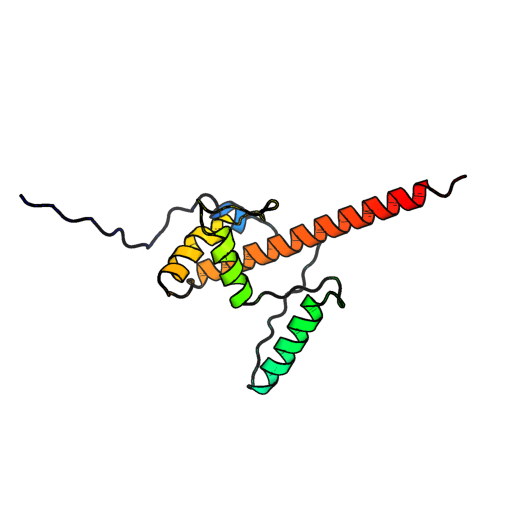41 1.00 96.88 102 CYS A O 1
ATOM 787 N N . LYS A 1 103 ? -9.139 11.129 0.822 1.00 95.69 103 LYS A N 1
ATOM 788 C CA . LYS A 1 103 ? -8.954 12.157 1.843 1.00 95.69 103 LYS A CA 1
ATOM 789 C C . LYS A 1 103 ? -10.267 12.829 2.228 1.00 95.69 103 LYS A C 1
ATOM 791 O O . LYS A 1 103 ? -10.447 13.126 3.399 1.00 95.69 103 LYS A O 1
ATOM 796 N N . ILE A 1 104 ? -11.186 13.020 1.280 1.00 95.81 104 ILE A N 1
ATOM 797 C CA . ILE A 1 104 ? -12.508 13.607 1.556 1.00 95.81 104 ILE A CA 1
ATOM 798 C C . ILE A 1 104 ? -13.253 12.790 2.620 1.00 95.81 104 ILE A C 1
ATOM 800 O O . ILE A 1 104 ? -13.807 13.372 3.547 1.00 95.81 104 ILE A O 1
ATOM 804 N N . HIS A 1 105 ? -13.229 11.458 2.520 1.00 96.69 105 HIS A N 1
ATOM 805 C CA . HIS A 1 105 ? -13.861 10.589 3.515 1.00 96.69 105 HIS A CA 1
ATOM 806 C C . HIS A 1 105 ? -13.162 10.689 4.874 1.00 96.69 105 HIS A C 1
ATOM 808 O O . HIS A 1 105 ? -13.823 10.936 5.879 1.00 96.69 105 HIS A O 1
ATOM 814 N N . LEU A 1 106 ? -11.826 10.607 4.901 1.00 95.94 106 LEU A N 1
ATOM 815 C CA . LEU A 1 106 ? -11.072 10.715 6.155 1.00 95.94 106 LEU A CA 1
ATOM 816 C C . LEU A 1 106 ? -11.257 12.079 6.843 1.00 95.94 106 LEU A C 1
ATOM 818 O O . LEU A 1 106 ? -11.384 12.131 8.063 1.00 95.94 106 LEU A O 1
ATOM 822 N N . ASP A 1 107 ? -11.304 13.175 6.079 1.00 95.69 107 ASP A N 1
ATOM 823 C CA . ASP A 1 107 ? -11.524 14.530 6.603 1.00 95.69 107 ASP A CA 1
ATOM 824 C C . ASP A 1 107 ? -12.949 14.705 7.166 1.00 95.69 107 ASP A C 1
ATOM 826 O O . ASP A 1 107 ? -13.153 15.501 8.082 1.00 95.69 107 ASP A O 1
ATOM 830 N N . ASN A 1 108 ? -13.921 13.932 6.668 1.00 96.19 108 ASN A N 1
ATOM 831 C CA . ASN A 1 108 ? -15.283 13.867 7.207 1.00 96.19 108 ASN A CA 1
ATOM 832 C C . ASN A 1 108 ? -15.415 12.914 8.412 1.00 96.19 108 ASN A C 1
ATOM 834 O O . ASN A 1 108 ? -16.498 12.815 8.987 1.00 96.19 108 ASN A O 1
ATOM 838 N N . GLY A 1 109 ? -14.348 12.202 8.793 1.00 95.88 109 GLY A N 1
ATOM 839 C CA . GLY A 1 109 ? -14.405 11.144 9.806 1.00 95.88 109 GLY A CA 1
ATOM 840 C C . GLY A 1 109 ? -15.146 9.885 9.340 1.00 95.88 109 GLY A C 1
ATOM 841 O O . GLY A 1 109 ? -15.601 9.101 10.168 1.00 95.88 109 GLY A O 1
ATOM 842 N N . GLU A 1 110 ? -15.290 9.702 8.027 1.00 96.19 110 GLU A N 1
ATOM 843 C CA . GLU A 1 110 ? -15.926 8.543 7.403 1.00 96.19 110 GLU A CA 1
ATOM 844 C C . GLU A 1 110 ? -14.889 7.481 7.019 1.00 96.19 110 GLU A C 1
ATOM 846 O O . GLU A 1 110 ? -13.729 7.780 6.721 1.00 96.19 110 GLU A O 1
ATOM 851 N N . GLU A 1 111 ? -15.328 6.224 6.944 1.00 94.94 111 GLU A N 1
ATOM 852 C CA . GLU A 1 111 ? -14.511 5.169 6.348 1.00 94.94 111 GLU A CA 1
ATOM 853 C C . GLU A 1 111 ? -14.432 5.313 4.824 1.00 94.94 111 GLU A C 1
ATOM 855 O O . GLU A 1 111 ? -15.396 5.691 4.154 1.00 94.94 111 GLU A O 1
ATOM 860 N N . ILE A 1 112 ? -13.278 4.957 4.255 1.00 96.50 112 ILE A N 1
ATOM 861 C CA . ILE A 1 112 ? -13.093 4.922 2.802 1.00 96.50 112 ILE A CA 1
ATOM 862 C C . ILE A 1 112 ? -13.983 3.808 2.221 1.00 96.50 112 ILE A C 1
ATOM 864 O O . ILE A 1 112 ? -13.814 2.645 2.596 1.00 96.50 112 ILE A O 1
ATOM 868 N N . PRO A 1 113 ? -14.883 4.105 1.262 1.00 96.88 113 PRO A N 1
ATOM 869 C CA . PRO A 1 113 ? -15.741 3.091 0.658 1.00 96.88 113 PRO A CA 1
ATOM 870 C C . PRO A 1 113 ? -14.935 1.947 0.033 1.00 96.88 11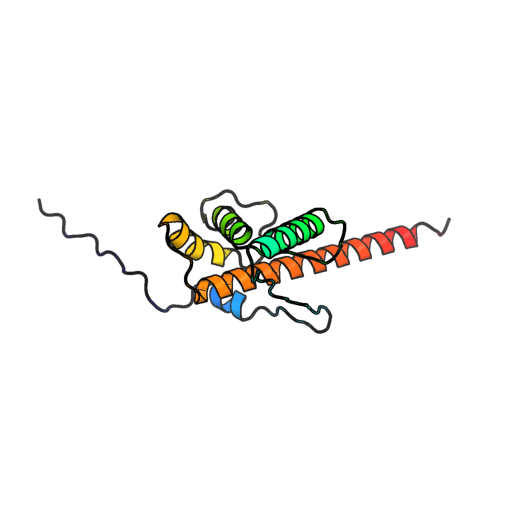3 PRO A C 1
ATOM 872 O O . PRO A 1 113 ? -13.955 2.197 -0.669 1.00 96.88 113 PRO A O 1
ATOM 875 N N . LEU A 1 114 ? -15.385 0.698 0.202 1.00 95.88 114 LEU A N 1
ATOM 876 C CA . LEU A 1 114 ? -14.658 -0.500 -0.255 1.00 95.88 114 LEU A CA 1
ATOM 877 C C . LEU A 1 114 ? -14.149 -0.435 -1.709 1.00 95.88 114 LEU A C 1
ATOM 879 O O . LEU A 1 114 ? -12.981 -0.757 -1.933 1.00 95.88 114 LEU A O 1
ATOM 883 N N . PRO A 1 115 ? -14.934 0.020 -2.710 1.00 95.75 115 PRO A N 1
ATOM 884 C CA . PRO A 1 115 ? -14.419 0.137 -4.073 1.00 95.75 115 PRO A CA 1
ATOM 885 C C . PRO A 1 115 ? -13.251 1.123 -4.182 1.00 95.75 115 PRO A C 1
ATOM 887 O O . PRO A 1 115 ? -12.352 0.943 -5.003 1.00 95.75 115 PRO A O 1
ATOM 890 N N . LEU A 1 116 ? -13.272 2.204 -3.404 1.00 96.12 116 LEU A N 1
ATOM 891 C CA . LEU A 1 116 ? -12.210 3.202 -3.391 1.00 96.12 116 LEU A CA 1
ATOM 892 C C . LEU A 1 116 ? -10.989 2.690 -2.615 1.00 96.12 116 LEU A C 1
ATOM 894 O O . LEU A 1 116 ? -9.867 2.850 -3.088 1.00 96.12 116 LEU A O 1
ATOM 898 N N . LEU A 1 117 ? -11.206 1.976 -1.508 1.00 97.25 117 LEU A N 1
ATOM 899 C CA . LEU A 1 117 ? -10.148 1.304 -0.755 1.00 97.25 117 LEU A CA 1
ATOM 900 C C . LEU A 1 117 ? -9.408 0.266 -1.613 1.00 97.25 117 LEU A C 1
ATOM 902 O O . LEU A 1 117 ? -8.183 0.231 -1.605 1.00 97.25 117 LEU A O 1
ATOM 906 N N . ALA A 1 118 ? -10.119 -0.526 -2.420 1.00 96.69 118 ALA A N 1
ATOM 907 C CA . ALA A 1 118 ? -9.496 -1.477 -3.344 1.00 96.69 118 ALA A CA 1
ATOM 908 C C . ALA A 1 118 ? -8.569 -0.781 -4.359 1.00 96.69 118 ALA A C 1
ATOM 910 O O . ALA A 1 118 ? -7.473 -1.264 -4.648 1.00 96.69 118 ALA A O 1
ATOM 911 N N . ARG A 1 119 ? -8.977 0.391 -4.868 1.00 97.25 119 ARG A N 1
ATOM 912 C CA . ARG A 1 119 ? -8.144 1.217 -5.758 1.00 97.25 119 ARG A CA 1
ATOM 913 C C . ARG A 1 119 ? -6.927 1.780 -5.017 1.00 97.25 119 ARG A C 1
ATOM 915 O O . ARG A 1 119 ? -5.829 1.748 -5.564 1.00 97.25 119 ARG A O 1
ATOM 922 N N . LEU A 1 120 ? -7.099 2.232 -3.775 1.00 97.81 120 LEU A N 1
ATOM 923 C CA . LEU A 1 120 ? -6.007 2.711 -2.926 1.00 97.81 120 LEU A CA 1
ATOM 924 C C . LEU A 1 120 ? -4.978 1.601 -2.631 1.00 97.81 120 LEU A C 1
ATOM 926 O O . LEU A 1 120 ? -3.775 1.828 -2.746 1.00 97.81 120 LEU A O 1
ATOM 930 N N . ILE A 1 121 ? -5.435 0.378 -2.346 1.00 97.25 121 ILE A N 1
ATOM 931 C CA . ILE A 1 121 ? -4.563 -0.794 -2.175 1.00 97.25 121 ILE A CA 1
ATOM 932 C C . ILE A 1 121 ? -3.811 -1.096 -3.477 1.00 97.25 121 ILE A C 1
ATOM 934 O O . ILE A 1 121 ? -2.598 -1.297 -3.448 1.00 97.25 121 ILE A O 1
ATOM 938 N N . LYS A 1 122 ? -4.493 -1.076 -4.633 1.00 96.94 122 LYS A N 1
ATOM 939 C CA . LYS A 1 122 ? -3.837 -1.273 -5.937 1.00 96.94 122 LYS A CA 1
ATOM 940 C C . LYS A 1 122 ? -2.742 -0.232 -6.185 1.00 96.94 122 LYS A C 1
ATOM 942 O O . LYS A 1 122 ? -1.648 -0.596 -6.607 1.00 96.94 122 LYS A O 1
ATOM 947 N N . PHE A 1 123 ? -3.016 1.039 -5.900 1.00 97.19 123 PHE A N 1
ATOM 948 C CA . PHE A 1 123 ? -2.021 2.110 -5.960 1.00 97.19 123 PHE A CA 1
ATOM 949 C C . PHE A 1 123 ? -0.787 1.777 -5.110 1.00 97.19 123 PHE A C 1
ATOM 951 O O . PHE A 1 123 ? 0.336 1.829 -5.614 1.00 97.19 123 PHE A O 1
ATOM 958 N N . LYS A 1 124 ? -0.987 1.343 -3.859 1.00 97.00 124 LYS A N 1
ATOM 959 C CA . LYS A 1 124 ? 0.122 0.993 -2.965 1.00 97.00 124 LYS A CA 1
ATOM 960 C C . LYS A 1 124 ? 0.948 -0.182 -3.485 1.00 97.00 124 LYS A C 1
ATOM 962 O O . LYS A 1 124 ? 2.177 -0.141 -3.443 1.00 97.00 124 LYS A O 1
ATOM 967 N N . LEU A 1 125 ? 0.287 -1.206 -4.018 1.00 96.12 125 LEU A N 1
ATOM 968 C CA . LEU A 1 125 ? 0.940 -2.360 -4.637 1.00 96.12 125 LEU A CA 1
ATOM 969 C C . LEU A 1 125 ? 1.801 -1.945 -5.843 1.00 96.12 125 LEU A C 1
ATOM 971 O O . LEU A 1 125 ? 2.955 -2.360 -5.952 1.00 96.12 125 LEU A O 1
ATOM 975 N N . LEU A 1 126 ? 1.290 -1.068 -6.713 1.00 96.19 126 LEU A N 1
ATOM 976 C CA . LEU A 1 126 ? 2.056 -0.534 -7.845 1.00 96.19 126 LEU A CA 1
ATOM 977 C C . LEU A 1 126 ? 3.259 0.306 -7.391 1.00 96.19 126 LEU A C 1
ATOM 979 O O . LEU A 1 126 ? 4.331 0.195 -7.982 1.00 96.19 126 LEU A O 1
ATOM 983 N N . ALA A 1 127 ? 3.119 1.091 -6.319 1.00 95.06 127 ALA A N 1
ATOM 984 C CA . ALA A 1 127 ? 4.232 1.841 -5.739 1.00 95.06 127 ALA A CA 1
ATOM 985 C C . ALA A 1 127 ? 5.338 0.909 -5.205 1.00 95.06 127 ALA A C 1
ATOM 987 O O . ALA A 1 127 ? 6.520 1.150 -5.450 1.00 95.06 127 ALA A O 1
ATOM 988 N N . ILE A 1 128 ? 4.970 -0.194 -4.539 1.00 94.00 128 ILE A N 1
ATOM 989 C CA . ILE A 1 128 ? 5.921 -1.223 -4.080 1.00 94.00 128 ILE A CA 1
ATOM 990 C C . ILE A 1 128 ? 6.678 -1.828 -5.269 1.00 94.00 128 ILE A C 1
ATOM 992 O O . ILE A 1 128 ? 7.906 -1.928 -5.231 1.00 94.00 128 ILE A O 1
ATOM 996 N N . LYS A 1 129 ? 5.967 -2.172 -6.348 1.00 94.19 129 LYS A N 1
ATOM 997 C CA . LYS A 1 129 ? 6.582 -2.676 -7.582 1.00 94.19 129 LYS A CA 1
ATOM 998 C C . LYS A 1 129 ? 7.569 -1.676 -8.185 1.00 94.19 129 LYS A C 1
ATOM 1000 O O . LYS A 1 129 ? 8.702 -2.049 -8.478 1.00 94.19 129 LYS A O 1
ATOM 1005 N N . ALA A 1 130 ? 7.164 -0.417 -8.353 1.00 93.44 130 ALA A N 1
ATOM 1006 C CA . ALA A 1 130 ? 8.021 0.623 -8.921 1.00 93.44 130 ALA A CA 1
ATOM 1007 C C . ALA A 1 130 ? 9.303 0.820 -8.094 1.00 93.44 130 ALA A C 1
ATOM 1009 O O . ALA A 1 130 ? 10.399 0.900 -8.653 1.00 93.44 130 ALA A O 1
ATOM 1010 N N . ASN A 1 131 ? 9.179 0.809 -6.764 1.00 92.25 131 ASN A N 1
ATOM 1011 C CA . ASN A 1 131 ? 10.319 0.896 -5.854 1.00 92.25 131 ASN A CA 1
ATOM 1012 C C . ASN A 1 131 ? 11.265 -0.306 -5.992 1.00 92.25 131 ASN A C 1
ATOM 1014 O O . ASN A 1 131 ? 12.484 -0.123 -6.023 1.00 92.25 131 ASN A O 1
ATOM 1018 N N . ASP A 1 132 ? 10.732 -1.526 -6.115 1.00 92.31 132 ASP A N 1
ATOM 1019 C CA . ASP A 1 132 ? 11.561 -2.719 -6.317 1.00 92.31 132 ASP A CA 1
ATOM 1020 C C . ASP A 1 132 ? 12.280 -2.703 -7.674 1.00 92.31 132 ASP A C 1
ATOM 1022 O O . ASP A 1 132 ? 13.471 -3.006 -7.739 1.00 92.31 132 ASP A O 1
ATOM 1026 N N . LEU A 1 133 ? 11.602 -2.297 -8.751 1.00 92.25 133 LEU A N 1
ATOM 1027 C CA .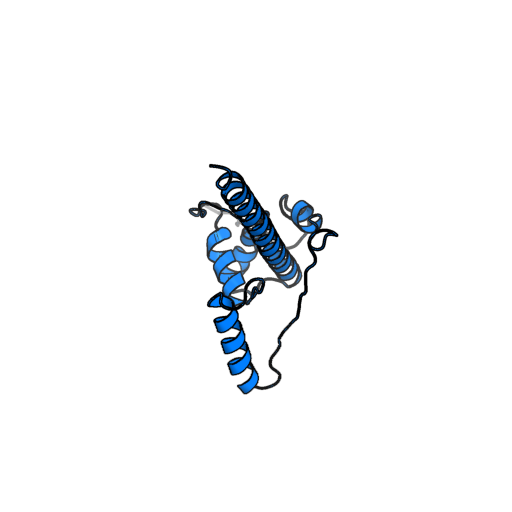 LEU A 1 133 ? 12.220 -2.167 -10.075 1.00 92.25 133 LEU A CA 1
ATOM 1028 C C . LEU A 1 133 ? 13.355 -1.136 -10.063 1.00 92.25 133 LEU A C 1
ATOM 1030 O O . LEU A 1 133 ? 14.466 -1.446 -10.498 1.00 92.25 133 LEU A O 1
ATOM 1034 N N . LYS A 1 134 ? 13.125 0.042 -9.467 1.00 91.62 134 LYS A N 1
ATOM 1035 C CA . LYS A 1 134 ? 14.154 1.077 -9.285 1.00 91.62 134 LYS A CA 1
ATOM 1036 C C . LYS A 1 134 ? 15.351 0.552 -8.488 1.00 91.62 134 LYS A C 1
ATOM 1038 O O . LYS A 1 134 ? 16.497 0.792 -8.865 1.00 91.62 134 LYS A O 1
ATOM 1043 N N . ARG A 1 135 ? 15.105 -0.205 -7.412 1.00 91.12 135 ARG A N 1
ATOM 1044 C CA . ARG A 1 135 ? 16.161 -0.855 -6.619 1.00 91.12 135 ARG A CA 1
ATOM 1045 C C . ARG A 1 135 ? 16.986 -1.823 -7.471 1.00 91.12 135 ARG A C 1
ATOM 1047 O O . ARG A 1 135 ? 18.209 -1.712 -7.473 1.00 91.12 135 ARG A O 1
ATOM 1054 N N . ARG A 1 136 ? 16.341 -2.722 -8.226 1.00 91.12 136 ARG A N 1
ATOM 1055 C CA . ARG A 1 136 ? 17.027 -3.680 -9.117 1.00 91.12 136 ARG A CA 1
ATOM 1056 C C . ARG A 1 136 ? 17.873 -2.975 -10.175 1.00 91.12 136 ARG A C 1
ATOM 1058 O O . ARG A 1 136 ? 18.965 -3.438 -10.491 1.00 91.12 136 ARG A O 1
ATOM 1065 N N . GLU A 1 137 ? 17.388 -1.871 -10.739 1.00 91.81 137 GLU A N 1
ATOM 1066 C CA . GLU A 1 137 ? 18.160 -1.068 -11.692 1.00 91.81 137 GLU A CA 1
ATOM 1067 C C . GLU A 1 137 ? 19.394 -0.432 -11.054 1.00 91.81 137 GLU A C 1
ATOM 1069 O O . GLU A 1 137 ? 20.472 -0.462 -11.650 1.00 91.81 137 GLU A O 1
ATOM 1074 N N . THR A 1 138 ? 19.261 0.127 -9.849 1.00 90.00 138 THR A N 1
ATOM 1075 C CA . THR A 1 138 ? 20.397 0.687 -9.107 1.00 90.00 138 THR A CA 1
ATOM 1076 C C . THR A 1 138 ? 21.421 -0.397 -8.768 1.00 90.00 138 THR A C 1
ATOM 1078 O O . THR A 1 138 ? 22.606 -0.197 -9.016 1.00 90.00 138 THR A O 1
ATOM 1081 N N . GLU A 1 139 ? 20.986 -1.564 -8.286 1.00 89.25 139 GLU A N 1
ATOM 1082 C CA . GLU A 1 139 ? 21.868 -2.705 -7.985 1.00 89.25 139 GLU A CA 1
ATOM 1083 C C . GLU A 1 139 ? 22.621 -3.188 -9.239 1.00 89.25 139 GLU A C 1
ATOM 1085 O O . GLU A 1 139 ? 23.836 -3.383 -9.193 1.00 89.25 139 GLU A O 1
ATOM 1090 N N . LYS A 1 140 ? 21.940 -3.284 -10.392 1.00 89.69 140 LYS A N 1
ATOM 1091 C CA . LYS A 1 140 ? 22.583 -3.596 -11.681 1.00 89.69 140 LYS A CA 1
ATOM 1092 C C . LYS A 1 140 ? 23.644 -2.561 -12.052 1.00 89.69 140 LYS A C 1
ATOM 1094 O O . LYS A 1 140 ? 24.754 -2.936 -12.415 1.00 89.69 140 LYS A O 1
ATOM 1099 N N . LYS A 1 141 ? 23.333 -1.265 -11.942 1.00 88.75 141 LYS A N 1
ATOM 1100 C CA . LYS A 1 141 ? 24.284 -0.183 -12.251 1.00 88.75 141 LYS A CA 1
ATOM 1101 C C . LYS A 1 141 ? 25.526 -0.249 -11.363 1.00 88.75 141 LYS A C 1
ATOM 1103 O O . LYS A 1 141 ? 26.626 -0.117 -11.883 1.00 88.75 141 LYS A O 1
ATOM 1108 N N . VAL A 1 142 ? 25.363 -0.508 -10.064 1.00 86.00 142 VAL A N 1
ATOM 1109 C CA . VAL A 1 142 ? 26.493 -0.673 -9.132 1.00 86.00 142 VAL A CA 1
ATOM 1110 C C . VAL A 1 142 ? 27.369 -1.859 -9.546 1.00 86.00 142 VAL A C 1
ATOM 1112 O O . VAL A 1 142 ? 28.573 -1.689 -9.708 1.00 86.00 142 VAL A O 1
ATOM 1115 N N . SER A 1 143 ? 26.769 -3.018 -9.842 1.00 77.62 143 SER A N 1
ATOM 1116 C CA . SER A 1 143 ? 27.524 -4.212 -10.260 1.00 77.62 143 SER A CA 1
ATOM 1117 C C . SER A 1 143 ? 28.304 -4.034 -11.574 1.00 77.62 143 SER A C 1
ATOM 1119 O O . SER A 1 143 ? 29.376 -4.608 -11.743 1.00 77.62 143 SER A O 1
ATOM 1121 N N . LEU A 1 144 ? 27.801 -3.204 -12.498 1.00 73.62 144 LEU A N 1
ATOM 1122 C CA . LEU A 1 144 ? 28.483 -2.884 -13.758 1.00 73.62 144 LEU A CA 1
ATOM 1123 C C . LEU A 1 144 ? 29.671 -1.931 -13.555 1.00 73.62 144 LEU A C 1
ATOM 1125 O O . LEU A 1 144 ? 30.660 -2.021 -14.277 1.00 73.62 144 LEU A O 1
ATOM 1129 N N . VAL A 1 145 ? 29.585 -1.020 -12.581 1.00 72.50 145 VAL A N 1
ATOM 1130 C CA . VAL A 1 145 ? 30.677 -0.090 -12.249 1.00 72.50 145 VAL A CA 1
ATOM 1131 C C . VAL A 1 145 ? 31.813 -0.820 -11.530 1.00 72.50 145 VAL A C 1
ATOM 1133 O O . VAL A 1 145 ? 32.977 -0.570 -11.831 1.00 72.50 145 VAL A O 1
ATOM 1136 N N . GLU A 1 146 ? 31.494 -1.762 -10.641 1.00 63.28 146 GLU A N 1
ATOM 1137 C CA . GLU A 1 146 ? 32.497 -2.573 -9.938 1.00 63.28 146 GLU A CA 1
ATOM 1138 C C . GLU A 1 146 ? 33.225 -3.550 -10.882 1.00 63.28 146 GLU A C 1
ATOM 1140 O O . GLU A 1 146 ? 34.436 -3.723 -10.765 1.00 63.28 146 GLU A O 1
ATOM 1145 N N . GLY A 1 147 ? 32.535 -4.117 -11.880 1.00 56.84 147 GLY A N 1
ATOM 1146 C CA . GLY A 1 147 ? 33.141 -5.017 -12.874 1.00 56.84 147 GLY A CA 1
ATOM 1147 C C . GLY A 1 147 ? 34.101 -4.343 -13.868 1.00 56.84 147 GLY A C 1
ATOM 1148 O O . GLY A 1 147 ? 35.004 -4.997 -14.385 1.00 56.84 147 GLY A O 1
ATOM 1149 N N . ASN A 1 148 ? 33.961 -3.036 -14.109 1.00 54.78 148 ASN A N 1
ATOM 1150 C CA . ASN A 1 148 ? 34.857 -2.272 -14.988 1.00 54.78 148 ASN A CA 1
ATOM 1151 C C . ASN A 1 148 ? 36.115 -1.737 -14.275 1.00 54.78 148 ASN A C 1
ATOM 1153 O O . ASN A 1 148 ? 36.990 -1.176 -14.933 1.00 54.78 148 ASN A O 1
ATOM 1157 N N . GLY A 1 149 ? 36.215 -1.892 -12.951 1.00 51.78 149 GLY A N 1
ATOM 1158 C CA . GLY A 1 149 ? 37.338 -1.404 -12.142 1.00 51.78 149 GLY A CA 1
ATOM 1159 C C . GLY A 1 149 ? 38.473 -2.410 -11.910 1.00 51.78 149 GLY A C 1
ATOM 1160 O O . GLY A 1 149 ? 39.448 -2.059 -11.256 1.00 51.78 149 GLY A O 1
ATOM 1161 N N . SER A 1 150 ? 38.370 -3.647 -12.413 1.00 51.66 150 SER A N 1
ATOM 1162 C CA . SER A 1 150 ? 39.336 -4.733 -12.141 1.00 51.66 150 SER A CA 1
ATOM 1163 C C . SER A 1 150 ? 40.274 -5.074 -13.303 1.00 51.66 150 SER A C 1
ATOM 1165 O O . SER A 1 150 ? 40.810 -6.177 -13.344 1.00 51.66 150 SER A O 1
ATOM 1167 N N . ASN A 1 151 ? 40.495 -4.150 -14.241 1.00 50.06 151 ASN A N 1
ATOM 1168 C CA . ASN A 1 151 ? 41.480 -4.330 -15.309 1.00 50.06 151 ASN A CA 1
ATOM 1169 C C . ASN A 1 151 ? 42.534 -3.209 -15.266 1.00 50.06 151 ASN A C 1
ATOM 1171 O O . ASN A 1 151 ? 42.594 -2.377 -16.169 1.00 50.06 151 ASN A O 1
ATOM 1175 N N . CYS A 1 152 ? 43.321 -3.193 -14.186 1.00 42.19 152 CYS A N 1
ATOM 1176 C CA . CYS A 1 152 ? 44.589 -2.473 -14.036 1.00 42.19 152 CYS A CA 1
ATOM 1177 C C . CYS A 1 152 ? 45.539 -3.333 -13.197 1.00 42.19 152 CYS A C 1
ATOM 1179 O O . CYS A 1 152 ? 45.108 -3.748 -12.096 1.00 42.19 152 CYS A O 1
#

pLDDT: mean 84.17, std 18.25, range [34.34, 97.81]

Sequence (152 aa):
MSKAGKRVKSGSGQGGAKWEQPLLAATFDEESWKANVTFVVGEKPEDYTWIDILGATIAAGSRRLFSVISKEQLEAEVKELGNPKGKKPKEVPQHFEVCEPCKIHLDNGEEIPLPLLARLIKFKLLAIKANDLKRRETEKKVSLVEGNGSNC

InterPro domains:
  IPR026173 Sperm-associated antigen 17 [PTHR21963] (6-142)

Foldseek 3Di:
DDDDDDDDDPPDDDDQDPLRVVLVPDDLADPVDHDDDDDDDDPDPVSVVVVVVVQVCVVVVPDPPDDDDDPVVLVVLLVQLLDPPHDHPPDDQRSSVLSVVCVVQVVVVHHRDPVSVVSSVSSVSSSSVVVVVVVVVVVVVVVVVVVVPPDD

Secondary structure (DSSP, 8-state):
-----------------TTHHHHHH--S-BTTB---------SSHHHHHHHHHHHHHHHTTSSTT-----HHHHHHHHHHHS-TTSPPPSSPPTTGGGHHHHHHHHHTTPPPPHHHHHHHHHHHHHHHHHHHHHHHHHHHHHHHHHHTT---

Mean predicted aligned error: 9.32 Å